Protein AF-R7SDS9-F1 (afdb_monomer_lite)

Radius of gyration: 19.99 Å; chains: 1; bounding box: 40×32×68 Å

Secondary structure (DSSP, 8-state):
-BTTB-----HHHHHHH-HHHHHHHHS---TTT--TTSSSSSPPPBTT--HHHHHHHHHHHH-SSTT---SHHHHHHHHHHHHHTT-HHHHHHHHHHHHTS---HHHHHHHHHHTT-HHHHHHHHHHHHH-SSPP-HHHHHHH-HHHHHHHHHHHHHHHTT-

Sequence (162 aa):
QVEDTLFCVPRSMLQRYSDVFKDLFELPTSESTGAEGESKENPIVLEDIKAWEFKQLLKTIFFRHDDQPVTQEEWVAVLKLTHRWEMAELHRVAMESLSAMPMDPVEKAGLAQDLDIQEWKLPAYQEIARRSEPLTMSDVDRLGLDTILKLAAVRESIMINV

Structure (mmCIF, N/CA/C/O backbone):
data_AF-R7SDS9-F1
#
_entry.id   AF-R7SDS9-F1
#
loop_
_atom_site.group_PDB
_atom_site.id
_atom_site.type_symbol
_atom_site.label_atom_id
_atom_site.label_alt_id
_atom_site.label_comp_id
_atom_site.label_asym_id
_atom_site.label_entity_id
_atom_site.label_seq_id
_atom_site.pdbx_PDB_ins_code
_atom_site.Cartn_x
_atom_site.Cartn_y
_atom_site.Cartn_z
_atom_site.occupancy
_atom_site.B_iso_or_equiv
_atom_site.auth_seq_id
_atom_site.auth_comp_id
_atom_site.auth_asym_id
_atom_site.auth_atom_id
_atom_site.pdbx_PDB_model_num
ATOM 1 N N . GLN A 1 1 ? 5.302 0.706 -19.999 1.00 90.38 1 GLN A N 1
ATOM 2 C CA . GLN A 1 1 ? 4.094 1.519 -20.194 1.00 90.38 1 GLN A CA 1
ATOM 3 C C . GLN A 1 1 ? 3.141 1.212 -19.059 1.00 90.38 1 GLN A C 1
ATOM 5 O O . GLN A 1 1 ? 3.004 0.051 -18.695 1.00 90.38 1 GLN A O 1
ATOM 10 N N . VAL A 1 2 ? 2.544 2.251 -18.486 1.00 94.25 2 VAL A N 1
ATOM 11 C CA . VAL A 1 2 ? 1.511 2.143 -17.451 1.00 94.25 2 VAL A CA 1
ATOM 12 C C . VAL A 1 2 ? 0.365 3.033 -17.897 1.00 94.25 2 VAL A C 1
ATOM 14 O O . VAL A 1 2 ? 0.601 4.216 -18.160 1.00 94.25 2 VAL A O 1
ATOM 17 N N . GLU A 1 3 ? -0.833 2.467 -18.036 1.00 93.69 3 GLU A N 1
ATOM 18 C CA . GLU A 1 3 ? -1.957 3.126 -18.720 1.00 93.69 3 GLU A CA 1
ATOM 19 C C . GLU A 1 3 ? -1.496 3.705 -20.079 1.00 93.69 3 GLU A C 1
ATOM 21 O O . GLU A 1 3 ? -0.863 3.007 -20.877 1.00 93.69 3 GLU A O 1
ATOM 26 N N . ASP A 1 4 ? -1.734 4.995 -20.318 1.00 92.50 4 ASP A N 1
ATOM 27 C CA . ASP A 1 4 ? -1.355 5.706 -21.544 1.00 92.50 4 ASP A CA 1
ATOM 28 C C . ASP A 1 4 ? 0.021 6.396 -21.448 1.00 92.50 4 ASP A C 1
ATOM 30 O O . ASP A 1 4 ? 0.376 7.225 -22.288 1.00 92.50 4 ASP A O 1
ATOM 34 N N . THR A 1 5 ? 0.815 6.098 -20.409 1.00 94.81 5 THR A N 1
ATOM 35 C CA . THR A 1 5 ? 2.094 6.779 -20.142 1.00 94.81 5 THR A CA 1
ATOM 36 C C . THR A 1 5 ? 3.303 5.862 -20.336 1.00 94.81 5 THR A C 1
ATOM 38 O O . THR A 1 5 ? 3.420 4.780 -19.746 1.00 94.81 5 THR A O 1
ATOM 41 N N . LEU A 1 6 ? 4.273 6.334 -21.126 1.00 94.69 6 LEU A N 1
ATOM 42 C CA . LEU A 1 6 ? 5.560 5.669 -21.316 1.00 94.69 6 LEU A CA 1
ATOM 43 C C . LEU A 1 6 ? 6.616 6.216 -20.346 1.00 94.69 6 LEU A C 1
ATOM 45 O O . LEU A 1 6 ? 7.108 7.333 -20.497 1.00 94.69 6 LEU A O 1
ATOM 49 N N . PHE A 1 7 ? 7.013 5.390 -19.379 1.00 92.88 7 PHE A N 1
ATOM 50 C CA . PHE A 1 7 ? 8.101 5.688 -18.449 1.00 92.88 7 PHE A CA 1
ATOM 51 C C . PHE A 1 7 ? 9.422 5.122 -18.976 1.00 92.88 7 PHE A C 1
ATOM 53 O O . PHE A 1 7 ? 9.567 3.911 -19.126 1.00 92.88 7 PHE A O 1
ATOM 60 N N . CYS A 1 8 ? 10.390 6.000 -19.247 1.00 92.06 8 CYS A N 1
ATOM 61 C CA . CYS A 1 8 ? 11.732 5.616 -19.688 1.00 92.06 8 CYS A CA 1
ATOM 62 C C . CYS A 1 8 ? 12.683 5.616 -18.486 1.00 92.06 8 CYS A C 1
ATOM 64 O O . CYS A 1 8 ? 13.160 6.676 -18.082 1.00 92.06 8 CYS A O 1
ATOM 66 N N . VAL A 1 9 ? 12.941 4.443 -17.906 1.00 91.38 9 VAL A N 1
ATOM 67 C CA . VAL A 1 9 ? 13.769 4.294 -16.698 1.00 91.38 9 VAL A CA 1
ATOM 68 C C . VAL A 1 9 ? 14.906 3.290 -16.915 1.00 91.38 9 VAL A C 1
ATOM 70 O O . VAL A 1 9 ? 14.730 2.329 -17.666 1.00 91.38 9 VAL A O 1
ATOM 73 N N . PRO A 1 10 ? 16.075 3.469 -16.272 1.00 90.69 10 PRO A N 1
ATOM 74 C CA . PRO A 1 10 ? 17.146 2.478 -16.317 1.00 90.69 10 PRO A CA 1
ATOM 75 C C . PRO A 1 10 ? 16.707 1.121 -15.746 1.00 90.69 10 PRO A C 1
ATOM 77 O O . PRO A 1 10 ? 16.356 1.029 -14.568 1.00 90.69 10 PRO A O 1
ATOM 80 N N . ARG A 1 11 ? 16.797 0.055 -16.555 1.00 90.06 11 ARG A N 1
ATOM 81 C CA . ARG A 1 11 ? 16.477 -1.329 -16.145 1.00 90.06 11 ARG A CA 1
ATOM 82 C C . ARG A 1 11 ? 17.231 -1.762 -14.892 1.00 90.06 11 ARG A C 1
ATOM 84 O O . ARG A 1 11 ? 16.638 -2.347 -13.992 1.00 90.06 11 ARG A O 1
A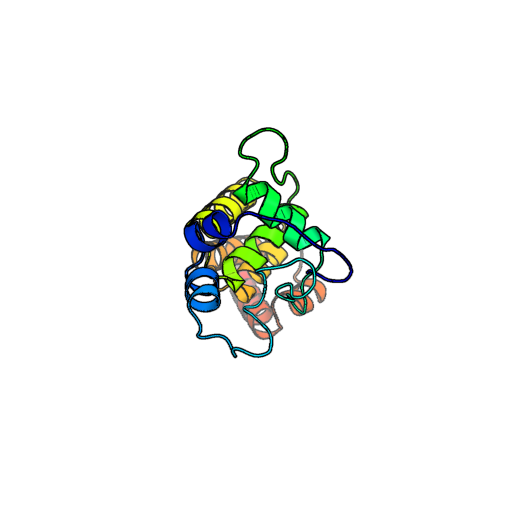TOM 91 N N . SER A 1 12 ? 18.508 -1.389 -14.804 1.00 90.75 12 SER A N 1
ATOM 92 C CA . SER A 1 12 ? 19.384 -1.725 -13.680 1.00 90.75 12 SER A CA 1
ATOM 93 C C . SER A 1 12 ? 18.838 -1.271 -12.327 1.00 90.75 12 SER A C 1
ATOM 95 O O . SER A 1 12 ? 19.114 -1.908 -11.317 1.00 90.75 12 SER A O 1
ATOM 97 N N . MET A 1 13 ? 18.043 -0.198 -12.287 1.00 92.00 13 MET A N 1
ATOM 98 C CA . MET A 1 13 ? 17.440 0.287 -11.047 1.00 92.00 13 MET A CA 1
ATOM 99 C C . MET A 1 13 ? 16.239 -0.559 -10.630 1.00 92.00 13 MET A C 1
ATOM 101 O O . MET A 1 13 ? 16.085 -0.817 -9.444 1.00 92.00 13 MET A O 1
ATOM 105 N N . LEU A 1 14 ? 15.432 -1.044 -11.577 1.00 92.75 14 LEU A N 1
ATOM 106 C CA . LEU A 1 14 ? 14.346 -1.982 -11.275 1.00 92.75 14 LEU A CA 1
ATOM 107 C C . LEU A 1 14 ? 14.907 -3.344 -10.847 1.00 92.75 14 LEU A C 1
ATOM 109 O O . LEU A 1 14 ? 14.507 -3.861 -9.811 1.00 92.75 14 LEU A O 1
ATOM 113 N N . GLN A 1 15 ? 15.901 -3.862 -11.577 1.00 92.88 15 GLN A N 1
ATOM 114 C CA . GLN A 1 15 ? 16.586 -5.124 -11.256 1.00 92.88 15 GLN A CA 1
ATOM 115 C C . GLN A 1 15 ? 17.286 -5.091 -9.900 1.00 92.88 15 GLN A C 1
ATOM 117 O O . GLN A 1 15 ? 17.336 -6.093 -9.200 1.00 92.88 15 GLN A O 1
ATOM 122 N N . ARG A 1 16 ? 17.841 -3.935 -9.520 1.00 93.94 16 ARG A N 1
ATOM 123 C CA . ARG A 1 16 ? 18.504 -3.764 -8.226 1.00 93.94 16 ARG A CA 1
ATOM 124 C C . ARG A 1 16 ? 17.558 -4.011 -7.053 1.00 93.94 16 ARG A C 1
ATOM 126 O O . ARG A 1 16 ? 18.014 -4.494 -6.023 1.00 93.94 16 ARG A O 1
ATOM 133 N N . TYR A 1 17 ? 16.299 -3.602 -7.183 1.00 94.19 17 TYR A N 1
ATOM 134 C CA . TYR A 1 17 ? 15.340 -3.656 -6.084 1.00 94.19 17 TYR A CA 1
ATOM 135 C C . TYR A 1 17 ? 14.344 -4.806 -6.207 1.00 94.19 17 TYR A C 1
ATOM 137 O O . TYR A 1 17 ? 13.647 -5.045 -5.235 1.00 94.19 17 TYR A O 1
ATOM 145 N N . SER A 1 18 ? 14.252 -5.496 -7.347 1.00 96.44 18 SER A N 1
ATOM 146 C CA . SER A 1 18 ? 13.248 -6.533 -7.595 1.00 96.44 18 SER A CA 1
ATOM 147 C C . SER A 1 18 ? 13.830 -7.699 -8.384 1.00 96.44 18 SER A C 1
ATOM 149 O O . SER A 1 18 ? 14.205 -7.544 -9.551 1.00 96.44 18 SER A O 1
ATOM 151 N N . ASP A 1 19 ? 13.815 -8.878 -7.765 1.00 93.31 19 ASP A N 1
ATOM 152 C CA . ASP A 1 19 ? 14.143 -10.128 -8.449 1.00 93.31 19 ASP A CA 1
ATOM 153 C C . ASP A 1 19 ? 13.085 -10.472 -9.509 1.00 93.31 19 ASP A C 1
ATOM 155 O O . ASP A 1 19 ? 13.441 -10.936 -10.584 1.00 93.31 19 ASP A O 1
ATOM 159 N N . VAL A 1 20 ? 11.814 -10.101 -9.303 1.00 94.00 20 VAL A N 1
ATOM 160 C CA . VAL A 1 20 ? 10.752 -10.247 -10.319 1.00 94.00 20 VAL A CA 1
ATOM 161 C C . VAL A 1 20 ? 11.125 -9.531 -11.620 1.00 94.00 20 VAL A C 1
ATOM 163 O O . VAL A 1 20 ? 11.014 -10.102 -12.704 1.00 94.00 20 VAL A O 1
ATOM 166 N N . PHE A 1 21 ? 11.598 -8.282 -11.538 1.00 92.50 21 PHE A N 1
ATOM 167 C CA . PHE A 1 21 ? 12.060 -7.566 -12.730 1.00 92.50 21 PHE A CA 1
ATOM 168 C C . PHE A 1 21 ? 13.362 -8.143 -13.279 1.00 92.50 21 PHE A C 1
ATOM 170 O O . PHE A 1 21 ? 13.551 -8.154 -14.492 1.00 92.50 21 PHE A O 1
ATOM 177 N N . LYS A 1 22 ? 14.266 -8.613 -12.417 1.00 91.00 22 LYS A N 1
ATOM 178 C CA . LYS A 1 22 ? 15.499 -9.266 -12.854 1.00 91.00 22 LYS A CA 1
ATOM 179 C C . LYS A 1 22 ? 15.202 -10.503 -13.698 1.00 91.00 22 LYS A C 1
ATOM 181 O O . LYS A 1 22 ? 15.664 -10.551 -14.835 1.00 91.00 22 LYS A O 1
ATOM 186 N N . ASP A 1 23 ? 14.371 -11.400 -13.188 1.00 90.94 23 ASP A N 1
ATOM 187 C CA . ASP A 1 23 ? 13.950 -12.620 -13.869 1.00 90.94 23 ASP A CA 1
ATOM 188 C C . ASP A 1 23 ? 13.208 -12.291 -15.168 1.00 90.94 23 ASP A C 1
ATOM 190 O O . ASP A 1 23 ? 13.515 -12.865 -16.211 1.00 90.94 23 ASP A O 1
ATOM 194 N N . LEU A 1 24 ? 12.303 -11.301 -15.146 1.00 89.12 24 LEU A N 1
ATOM 195 C CA . LEU A 1 24 ? 11.589 -10.828 -16.338 1.00 89.12 24 LEU A CA 1
ATOM 196 C C . LEU A 1 24 ? 12.549 -10.423 -17.468 1.00 89.12 24 LEU A C 1
ATOM 198 O O . LEU A 1 24 ? 12.312 -10.762 -18.626 1.00 89.12 24 LEU A O 1
ATOM 202 N N . PHE A 1 25 ? 13.630 -9.706 -17.149 1.00 86.50 25 PHE A N 1
ATOM 203 C CA . PHE A 1 25 ? 14.618 -9.276 -18.145 1.00 86.50 25 PHE A CA 1
ATOM 204 C C . PHE A 1 25 ? 15.585 -10.387 -18.583 1.00 86.50 25 PHE A C 1
ATOM 206 O O . PHE A 1 25 ? 16.279 -10.208 -19.583 1.00 86.50 25 PHE A O 1
ATOM 213 N N . GLU A 1 26 ? 15.659 -11.502 -17.853 1.00 86.38 26 GLU A N 1
ATOM 214 C CA . GLU A 1 26 ? 16.487 -12.667 -18.192 1.00 86.38 26 GLU A CA 1
ATOM 215 C C . GLU A 1 26 ? 15.738 -13.696 -19.062 1.00 86.38 26 GLU A C 1
ATOM 217 O O . GLU A 1 26 ? 16.358 -14.620 -19.597 1.00 86.38 26 GLU A O 1
ATOM 222 N N . LEU A 1 27 ? 14.420 -13.538 -19.251 1.00 82.31 27 LEU A N 1
ATOM 223 C CA . LEU A 1 27 ? 13.622 -14.433 -20.089 1.00 82.31 27 LEU A CA 1
ATOM 224 C C . LEU A 1 27 ? 14.081 -14.403 -21.562 1.00 82.31 27 LEU A C 1
ATOM 226 O O . LEU A 1 27 ? 14.314 -13.329 -22.124 1.00 82.31 27 LEU A O 1
ATOM 230 N N . PRO A 1 28 ? 14.180 -15.572 -22.226 1.00 72.31 28 PRO A N 1
ATOM 231 C CA . PRO A 1 28 ? 14.581 -15.651 -23.624 1.00 72.31 28 PRO A CA 1
ATOM 232 C C . PRO A 1 28 ? 13.519 -15.022 -24.524 1.00 72.31 28 PRO A C 1
ATOM 234 O O . PRO A 1 28 ? 12.323 -15.281 -24.381 1.00 72.31 28 PRO A O 1
ATOM 237 N N . THR A 1 29 ? 13.961 -14.216 -25.484 1.00 70.56 29 THR A N 1
ATOM 238 C CA . THR A 1 29 ? 13.065 -13.438 -26.342 1.00 70.56 29 THR A CA 1
ATOM 239 C C . THR A 1 29 ? 13.040 -14.004 -27.750 1.00 70.56 29 THR A C 1
ATOM 241 O O . THR A 1 29 ? 14.020 -14.567 -28.238 1.00 70.56 29 THR A O 1
ATOM 244 N N . SER A 1 30 ? 11.873 -13.933 -28.397 1.00 62.12 30 SER A N 1
ATOM 245 C CA . SER A 1 30 ? 11.738 -14.433 -29.764 1.00 62.12 30 SER A CA 1
ATOM 246 C C . SER A 1 30 ? 12.504 -13.516 -30.721 1.00 62.12 30 SER A C 1
ATOM 248 O O . SER A 1 30 ? 12.359 -12.292 -30.658 1.00 62.12 30 SER A O 1
ATOM 250 N N . GLU A 1 31 ? 13.291 -14.098 -31.633 1.00 59.97 31 GLU A N 1
ATOM 251 C CA . GLU A 1 31 ? 14.102 -13.348 -32.610 1.00 59.97 31 GLU A CA 1
ATOM 252 C C . GLU A 1 31 ? 13.268 -12.372 -33.464 1.00 59.97 31 GLU A C 1
ATOM 254 O O . GLU A 1 31 ? 13.799 -11.401 -33.997 1.00 59.97 31 GLU A O 1
ATOM 259 N N . SER A 1 32 ? 11.954 -12.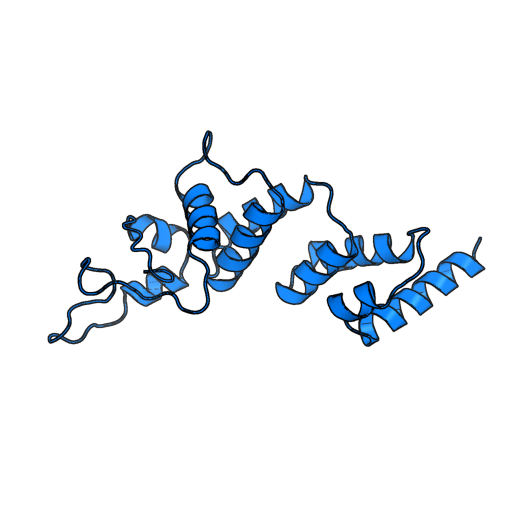599 -33.582 1.00 62.38 32 SER A N 1
ATOM 260 C CA . SER A 1 32 ? 11.047 -11.804 -34.414 1.00 62.38 32 SER A CA 1
ATOM 261 C C . SER A 1 32 ? 10.534 -10.503 -33.791 1.00 62.38 32 SER A C 1
ATOM 263 O O . SER A 1 32 ? 10.100 -9.629 -34.537 1.00 62.38 32 SER A O 1
ATOM 265 N N . THR A 1 33 ? 10.542 -10.355 -32.462 1.00 61.09 33 THR A N 1
ATOM 266 C CA . THR A 1 33 ? 9.893 -9.211 -31.776 1.00 61.09 33 THR A CA 1
ATOM 267 C C . THR A 1 33 ? 10.819 -8.419 -30.848 1.00 61.09 33 THR A C 1
ATOM 269 O O . THR A 1 33 ? 10.421 -7.362 -30.357 1.00 61.09 33 THR A O 1
ATOM 272 N N . GLY A 1 34 ? 12.060 -8.875 -30.636 1.00 66.00 34 GLY A N 1
ATOM 273 C CA . GLY A 1 34 ? 12.972 -8.290 -29.642 1.00 66.00 34 GLY A CA 1
ATOM 274 C C . GLY A 1 34 ? 12.478 -8.511 -28.207 1.00 66.00 34 GLY A C 1
ATOM 275 O O . GLY A 1 34 ? 11.388 -9.058 -28.003 1.00 66.00 34 GLY A O 1
ATOM 276 N N . ALA A 1 35 ? 13.267 -8.115 -27.201 1.00 75.06 35 ALA A N 1
ATOM 277 C CA . ALA A 1 35 ? 12.824 -8.249 -25.815 1.00 75.06 35 ALA A CA 1
ATOM 278 C C . ALA A 1 35 ? 11.926 -7.093 -25.372 1.00 75.06 35 ALA A C 1
ATOM 280 O O . ALA A 1 35 ? 12.163 -5.931 -25.711 1.00 75.06 35 ALA A O 1
ATOM 281 N N . GLU A 1 36 ? 10.910 -7.406 -24.568 1.00 79.81 36 GLU A N 1
ATOM 282 C CA . GLU A 1 36 ? 10.042 -6.386 -23.989 1.00 79.81 36 GLU A CA 1
ATOM 283 C C . GLU A 1 36 ? 10.849 -5.389 -23.141 1.00 79.81 36 GLU A C 1
ATOM 285 O O . GLU A 1 36 ? 11.740 -5.728 -22.357 1.00 79.81 36 GLU A O 1
ATOM 290 N N . GLY A 1 37 ? 10.549 -4.106 -23.317 1.00 81.38 37 GLY A N 1
ATOM 291 C CA . GLY A 1 37 ? 11.194 -2.996 -22.625 1.00 81.38 37 GLY A CA 1
ATOM 292 C C . GLY A 1 37 ? 12.581 -2.616 -23.147 1.00 81.38 37 GLY A C 1
ATOM 293 O O . GLY A 1 37 ? 13.280 -1.895 -22.432 1.00 81.38 37 GLY A O 1
ATOM 294 N N . GLU A 1 38 ? 13.024 -3.123 -24.308 1.00 80.69 38 GLU A N 1
ATOM 295 C CA . GLU A 1 38 ? 14.309 -2.727 -24.934 1.00 80.69 38 GLU A CA 1
ATOM 296 C C . GLU A 1 38 ? 14.194 -1.444 -25.749 1.00 80.69 38 GLU A C 1
ATOM 298 O O . GLU A 1 38 ? 15.171 -0.712 -25.912 1.00 80.69 38 GLU A O 1
ATOM 303 N N . SER A 1 39 ? 12.997 -1.161 -26.253 1.00 83.50 39 SER A N 1
ATOM 304 C CA . SER A 1 39 ? 12.709 -0.028 -27.121 1.00 83.50 39 SER A CA 1
ATOM 305 C C . SER A 1 39 ? 11.416 0.664 -26.696 1.00 83.50 39 SER A C 1
ATOM 307 O O . SER A 1 39 ? 10.645 0.153 -25.879 1.00 83.50 39 SER A O 1
ATOM 309 N N . LYS A 1 40 ? 11.176 1.861 -27.239 1.00 85.94 40 LYS A N 1
ATOM 310 C CA . LYS A 1 40 ? 9.924 2.593 -26.987 1.00 85.94 40 LYS A CA 1
ATOM 311 C C . LYS A 1 40 ? 8.748 1.949 -27.717 1.00 85.94 40 LYS A C 1
ATOM 313 O O . LYS A 1 40 ? 7.609 2.115 -27.299 1.00 85.94 40 LYS A O 1
ATOM 318 N N . GLU A 1 41 ? 9.051 1.242 -28.798 1.00 86.31 41 GLU A N 1
ATOM 319 C CA . GLU A 1 41 ? 8.123 0.572 -29.699 1.00 86.31 41 GLU A CA 1
ATOM 320 C C . GLU A 1 41 ? 7.668 -0.788 -29.152 1.00 86.31 41 GLU A C 1
ATOM 322 O O . GLU A 1 41 ? 6.603 -1.262 -29.533 1.00 86.31 41 GLU A O 1
ATOM 327 N N . ASN A 1 42 ? 8.439 -1.388 -28.237 1.00 86.62 42 ASN A N 1
ATOM 328 C CA . ASN A 1 42 ? 8.083 -2.617 -27.530 1.00 86.62 42 ASN A CA 1
ATOM 329 C C . ASN A 1 42 ? 8.306 -2.467 -26.009 1.00 86.62 42 ASN A C 1
ATOM 331 O O . ASN A 1 42 ? 9.265 -3.027 -25.473 1.00 86.62 42 ASN A O 1
ATOM 335 N N . PRO A 1 43 ? 7.503 -1.656 -25.292 1.00 90.38 43 PRO A N 1
ATOM 336 C CA . PRO A 1 43 ? 7.656 -1.463 -23.854 1.00 90.38 43 PRO A CA 1
ATOM 337 C C . PRO A 1 43 ? 7.072 -2.638 -23.056 1.00 90.38 43 PRO A C 1
ATOM 339 O O . PRO A 1 43 ? 6.102 -3.252 -23.478 1.00 90.38 43 PRO A O 1
ATOM 342 N N . ILE A 1 44 ? 7.564 -2.866 -21.833 1.00 90.19 44 ILE A N 1
ATOM 343 C CA . ILE A 1 44 ? 6.858 -3.731 -20.869 1.00 90.19 44 ILE A CA 1
ATOM 344 C C . ILE A 1 44 ? 5.543 -3.055 -20.491 1.00 90.19 44 ILE A C 1
ATOM 346 O O . ILE A 1 44 ? 5.567 -1.920 -20.002 1.00 90.19 44 ILE A O 1
ATOM 350 N N . VAL A 1 45 ? 4.412 -3.722 -20.698 1.00 91.81 45 VAL A N 1
ATOM 351 C CA . VAL A 1 45 ? 3.089 -3.221 -20.303 1.00 91.81 45 VAL A CA 1
ATOM 352 C C . VAL A 1 45 ? 2.783 -3.692 -18.885 1.00 91.81 45 VAL A C 1
ATOM 354 O O . VAL A 1 45 ? 2.796 -4.883 -18.599 1.00 91.81 45 VAL A O 1
ATOM 357 N N . LEU A 1 46 ? 2.539 -2.746 -17.978 1.00 92.81 46 LEU A N 1
ATOM 358 C CA . LEU A 1 46 ? 2.173 -3.038 -16.594 1.00 92.81 46 LEU A CA 1
ATOM 359 C C . LEU A 1 46 ? 0.664 -2.846 -16.440 1.00 92.81 46 LEU A C 1
ATOM 361 O O . LEU A 1 46 ? 0.179 -1.714 -16.365 1.00 92.81 46 LEU 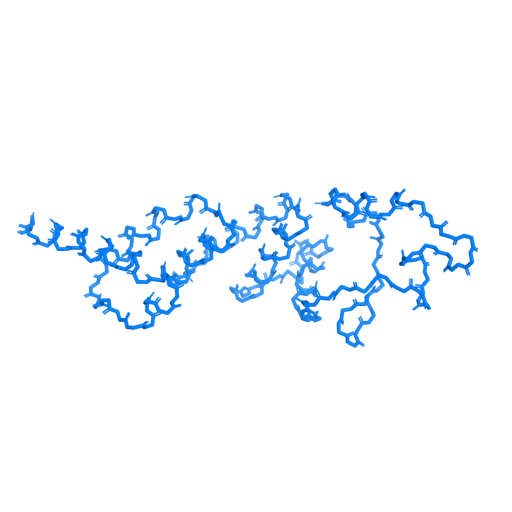A O 1
ATOM 365 N N . GLU A 1 47 ? -0.062 -3.960 -16.442 1.00 92.12 47 GLU A N 1
ATOM 366 C CA . GLU A 1 47 ? -1.521 -3.990 -16.324 1.00 92.12 47 GLU A CA 1
ATOM 367 C C . GLU A 1 47 ? -1.986 -3.762 -14.876 1.00 92.12 47 GLU A C 1
ATOM 369 O O . GLU A 1 47 ? -1.287 -4.078 -13.907 1.00 92.12 47 GLU A O 1
ATOM 374 N N . ASP A 1 48 ? -3.191 -3.203 -14.733 1.00 92.75 48 ASP A N 1
ATOM 375 C CA . ASP A 1 48 ? -3.847 -2.929 -13.446 1.00 92.75 48 ASP A CA 1
ATOM 376 C C . ASP A 1 48 ? -3.034 -2.051 -12.484 1.00 92.75 48 ASP A C 1
ATOM 378 O O . ASP A 1 48 ? -3.046 -2.258 -11.269 1.00 92.75 48 ASP A O 1
ATOM 382 N N . ILE A 1 49 ? -2.289 -1.083 -13.019 1.00 95.44 49 ILE A N 1
ATOM 383 C CA . ILE A 1 49 ? -1.527 -0.107 -12.233 1.00 95.44 49 ILE A CA 1
ATOM 384 C C . ILE A 1 49 ? -1.817 1.283 -12.773 1.00 95.44 49 ILE A C 1
ATOM 386 O O . ILE A 1 49 ? -1.822 1.493 -13.987 1.00 95.44 49 ILE A O 1
ATOM 390 N N . LYS A 1 50 ? -2.034 2.252 -11.881 1.00 96.4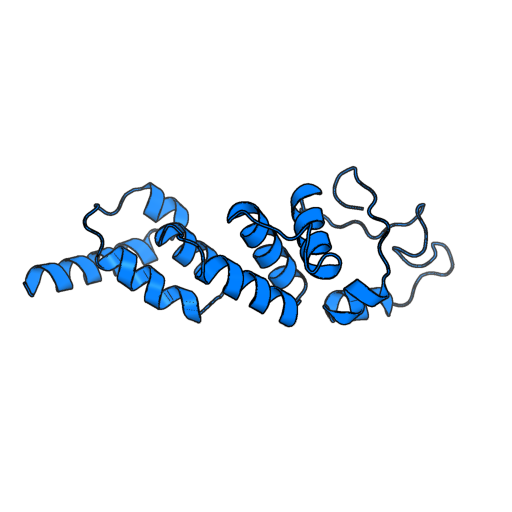4 50 LYS A N 1
ATOM 391 C CA . LYS A 1 50 ? -2.187 3.652 -12.281 1.00 96.44 50 LYS A CA 1
ATOM 392 C C . LYS A 1 50 ? -0.834 4.288 -12.559 1.00 96.44 50 LYS A C 1
ATOM 394 O O . LYS A 1 50 ? 0.125 4.105 -11.805 1.00 96.44 50 LYS A O 1
ATOM 399 N N . ALA A 1 51 ? -0.756 5.122 -13.596 1.00 96.88 51 ALA A N 1
ATOM 400 C CA . ALA A 1 51 ? 0.474 5.845 -13.926 1.00 96.88 51 ALA A CA 1
ATOM 401 C C . ALA A 1 51 ? 0.948 6.725 -12.752 1.00 96.88 51 ALA A C 1
ATOM 403 O O . ALA A 1 51 ? 2.150 6.867 -12.516 1.00 96.88 51 ALA A O 1
ATOM 404 N N . TRP A 1 52 ? 0.005 7.274 -11.978 1.00 97.00 52 TRP A N 1
ATOM 405 C CA . TRP A 1 52 ? 0.300 8.027 -10.760 1.00 97.00 52 TRP A CA 1
ATOM 406 C C . TRP A 1 52 ? 0.943 7.165 -9.665 1.00 97.00 52 TRP A C 1
ATOM 408 O O . TRP A 1 52 ? 1.932 7.605 -9.082 1.00 97.00 52 TRP A O 1
ATOM 418 N N . GLU A 1 53 ? 0.452 5.944 -9.422 1.00 97.19 53 GLU A N 1
ATOM 419 C CA . GLU A 1 53 ? 1.025 5.027 -8.423 1.00 97.19 53 GLU A CA 1
ATOM 420 C C . GLU A 1 53 ? 2.452 4.641 -8.813 1.00 97.19 53 GLU A C 1
ATOM 422 O O . GLU A 1 53 ? 3.380 4.732 -8.006 1.00 97.19 53 GLU A O 1
ATOM 427 N N . PHE A 1 54 ? 2.649 4.291 -10.089 1.00 96.75 54 PHE A N 1
ATOM 428 C CA . PHE A 1 54 ? 3.972 3.951 -10.602 1.00 96.75 54 PHE A CA 1
ATOM 429 C C . PHE A 1 54 ? 4.949 5.122 -10.470 1.00 96.75 54 PHE A C 1
ATOM 431 O O . PHE A 1 54 ? 6.102 4.931 -10.084 1.00 96.75 54 PHE A O 1
ATOM 438 N N . LYS A 1 55 ? 4.486 6.357 -10.701 1.00 95.50 55 LYS A N 1
ATOM 439 C CA . LYS A 1 55 ? 5.295 7.558 -10.472 1.00 95.50 55 LYS A CA 1
ATOM 440 C C . LYS A 1 55 ? 5.763 7.669 -9.016 1.00 95.50 55 LYS A C 1
ATOM 442 O O . LYS A 1 55 ? 6.912 8.055 -8.810 1.00 95.50 55 LYS A O 1
ATOM 447 N N . GLN A 1 56 ? 4.941 7.303 -8.028 1.00 96.75 56 GLN A N 1
ATOM 448 C CA . GLN A 1 56 ? 5.361 7.314 -6.618 1.00 96.75 56 GLN A CA 1
ATOM 449 C C . GLN A 1 56 ? 6.461 6.287 -6.345 1.00 96.75 56 GLN A C 1
ATOM 451 O O . GLN A 1 56 ? 7.432 6.593 -5.656 1.00 96.75 56 GLN A O 1
ATOM 456 N N . LEU A 1 57 ? 6.374 5.094 -6.942 1.00 96.31 57 LEU A N 1
ATOM 457 C CA . LEU A 1 57 ? 7.457 4.114 -6.840 1.00 96.31 57 LEU A CA 1
ATOM 458 C C . LEU A 1 57 ? 8.761 4.657 -7.440 1.00 96.31 57 LEU A C 1
ATOM 460 O O . LEU A 1 57 ? 9.819 4.558 -6.818 1.00 96.31 57 LEU A O 1
ATOM 464 N N . LEU A 1 58 ? 8.692 5.260 -8.630 1.00 94.50 58 LEU A N 1
ATOM 465 C CA . LEU A 1 58 ? 9.867 5.848 -9.275 1.00 94.50 58 LEU A CA 1
ATOM 466 C C . LEU A 1 58 ? 10.485 6.958 -8.424 1.00 94.50 58 LEU A C 1
ATOM 468 O O . LEU A 1 58 ? 11.709 7.039 -8.328 1.00 94.50 58 LEU A O 1
ATOM 472 N N . LYS A 1 59 ? 9.662 7.771 -7.756 1.00 93.56 59 LYS A N 1
ATOM 473 C CA . LYS A 1 59 ? 10.152 8.765 -6.802 1.00 93.56 59 LYS A CA 1
ATOM 474 C C . LYS A 1 59 ? 11.003 8.138 -5.706 1.00 93.56 59 LYS A C 1
ATOM 476 O O . LYS A 1 59 ? 12.119 8.589 -5.472 1.00 93.56 59 LYS A O 1
ATOM 481 N N . THR A 1 60 ? 10.537 7.042 -5.119 1.00 93.50 60 THR A N 1
ATOM 482 C CA . THR A 1 60 ? 11.280 6.308 -4.085 1.00 93.50 60 THR A CA 1
ATOM 483 C C . THR A 1 60 ? 12.576 5.683 -4.620 1.00 93.50 60 THR A C 1
ATOM 485 O O . THR A 1 60 ? 13.595 5.700 -3.931 1.00 93.50 60 THR A O 1
ATOM 488 N N . ILE A 1 61 ? 12.574 5.167 -5.855 1.00 92.81 61 ILE A N 1
ATOM 489 C CA . ILE A 1 61 ? 13.754 4.549 -6.490 1.00 92.81 61 ILE A CA 1
ATOM 490 C C . ILE A 1 61 ? 14.839 5.586 -6.821 1.00 92.81 61 ILE A C 1
ATOM 492 O O . ILE A 1 61 ? 16.030 5.311 -6.636 1.00 92.81 61 ILE A O 1
ATOM 496 N N . PHE A 1 62 ? 14.448 6.754 -7.343 1.00 88.69 62 PHE A N 1
ATOM 497 C CA . PHE A 1 62 ? 15.369 7.707 -7.974 1.00 88.69 62 PHE A CA 1
ATOM 498 C C . PHE A 1 62 ? 15.623 8.984 -7.165 1.00 88.69 62 PHE A C 1
ATOM 500 O O . PHE A 1 62 ? 16.724 9.532 -7.240 1.00 88.69 62 PHE A O 1
ATOM 507 N N . PHE A 1 63 ? 14.662 9.464 -6.378 1.00 76.56 63 PHE A N 1
ATOM 508 C CA . PHE A 1 63 ? 14.740 10.765 -5.716 1.00 76.56 63 PHE A CA 1
ATOM 509 C C . PHE A 1 63 ? 14.817 10.570 -4.202 1.00 76.56 63 PHE A C 1
ATOM 511 O O . PHE A 1 63 ? 13.814 10.436 -3.519 1.00 76.56 63 PHE A O 1
ATOM 518 N N . ARG A 1 64 ? 16.038 10.530 -3.652 1.00 62.50 64 ARG A N 1
ATOM 519 C CA . ARG A 1 64 ? 16.258 10.293 -2.211 1.00 62.50 64 ARG A CA 1
ATOM 520 C C . ARG A 1 64 ? 16.051 11.530 -1.319 1.00 62.50 64 ARG A C 1
ATOM 522 O O . ARG A 1 64 ? 16.151 11.380 -0.108 1.00 62.50 64 ARG A O 1
ATOM 529 N N . HIS A 1 65 ? 15.772 12.716 -1.879 1.00 58.47 65 HIS A N 1
ATOM 530 C CA . HIS A 1 65 ? 15.689 13.961 -1.094 1.00 58.47 65 HIS A CA 1
ATOM 531 C C . HIS A 1 65 ? 14.514 14.883 -1.473 1.00 58.47 65 HIS A C 1
ATOM 533 O O . HIS A 1 65 ? 13.595 15.008 -0.674 1.00 58.47 65 HIS A O 1
ATOM 539 N N . ASP A 1 66 ? 14.485 15.485 -2.667 1.00 69.38 66 ASP A N 1
ATOM 540 C CA . ASP A 1 66 ? 13.553 16.608 -2.920 1.00 69.38 66 ASP A CA 1
ATOM 541 C C . ASP A 1 66 ? 12.206 16.230 -3.570 1.00 69.38 66 ASP A C 1
ATOM 543 O O . ASP A 1 66 ? 11.302 17.059 -3.620 1.00 69.38 66 ASP A O 1
ATOM 547 N N . ASP A 1 67 ? 12.043 14.998 -4.065 1.00 81.94 67 ASP A N 1
ATOM 548 C CA . ASP A 1 67 ? 10.816 14.551 -4.755 1.00 81.94 67 ASP A CA 1
ATOM 549 C C . ASP A 1 67 ? 10.312 13.197 -4.235 1.00 81.94 67 ASP A C 1
ATOM 551 O O . ASP A 1 67 ? 9.787 12.388 -4.993 1.00 81.94 67 ASP A O 1
ATOM 555 N N . GLN A 1 68 ? 10.500 12.911 -2.944 1.00 84.25 68 GLN A N 1
ATOM 556 C CA . GLN A 1 68 ? 9.947 11.701 -2.327 1.00 84.25 68 GLN A CA 1
ATOM 557 C C . GLN A 1 68 ? 8.418 11.777 -2.191 1.00 84.25 68 GLN A C 1
ATOM 559 O O . GLN A 1 68 ? 7.854 12.873 -2.184 1.00 84.25 68 GLN A O 1
ATOM 564 N N . PRO A 1 69 ? 7.730 10.628 -2.060 1.00 86.81 69 PRO A N 1
ATOM 565 C CA . PRO A 1 69 ? 6.360 10.600 -1.556 1.00 86.81 69 PRO A CA 1
ATOM 566 C C . PRO A 1 69 ? 6.273 11.320 -0.203 1.00 86.81 69 PRO A C 1
ATOM 568 O O . PRO A 1 69 ? 7.112 11.110 0.676 1.00 86.81 69 PRO A O 1
ATOM 571 N N . VAL A 1 70 ? 5.262 12.166 -0.022 1.00 89.69 70 VAL A N 1
ATOM 572 C CA . VAL A 1 70 ? 5.091 12.977 1.199 1.00 89.69 70 VAL A CA 1
ATOM 573 C C . VAL A 1 70 ? 3.753 12.739 1.883 1.00 89.69 70 VAL A C 1
ATOM 575 O O . VAL A 1 70 ? 3.626 12.988 3.080 1.00 89.69 70 VAL A O 1
ATOM 578 N N . THR A 1 71 ? 2.760 12.239 1.153 1.00 94.62 71 THR A N 1
ATOM 579 C CA . THR A 1 71 ? 1.428 11.942 1.687 1.00 94.62 71 THR A CA 1
ATOM 580 C C . THR A 1 71 ? 1.256 10.456 1.987 1.00 94.62 71 THR A C 1
ATOM 582 O O . THR A 1 71 ? 1.933 9.598 1.415 1.00 94.62 71 THR A O 1
ATOM 585 N N . GLN A 1 72 ? 0.298 10.139 2.861 1.00 95.19 72 GLN A N 1
ATOM 586 C CA . GLN A 1 72 ? -0.074 8.756 3.156 1.00 95.19 72 GLN A CA 1
ATOM 587 C C . GLN A 1 72 ? -0.526 8.011 1.891 1.00 95.19 72 GLN A C 1
ATOM 589 O O . GLN A 1 72 ? -0.128 6.871 1.686 1.00 95.19 72 GLN A O 1
ATOM 594 N N . GLU A 1 73 ? -1.321 8.652 1.029 1.00 96.44 73 GLU A N 1
ATOM 595 C CA . GLU A 1 73 ? -1.818 8.047 -0.213 1.00 96.44 73 GLU A CA 1
ATOM 596 C C . GLU A 1 73 ? -0.664 7.652 -1.146 1.00 96.44 73 GLU A C 1
ATOM 598 O O . GLU A 1 73 ? -0.624 6.530 -1.654 1.00 96.44 73 GLU A O 1
ATOM 603 N N . GLU A 1 74 ? 0.320 8.539 -1.316 1.00 96.50 74 GLU A N 1
ATOM 604 C CA . GLU A 1 74 ? 1.494 8.258 -2.144 1.00 96.50 74 GLU A CA 1
ATOM 605 C C . GLU A 1 74 ? 2.326 7.107 -1.566 1.00 96.50 74 GLU A C 1
ATOM 607 O O . GLU A 1 74 ? 2.747 6.217 -2.306 1.00 96.50 74 GLU A O 1
ATOM 612 N N . TRP A 1 75 ? 2.534 7.072 -0.247 1.00 97.25 75 TRP A N 1
ATOM 613 C CA . TRP A 1 75 ? 3.263 5.973 0.386 1.00 97.25 75 TRP A CA 1
ATOM 614 C C . TRP A 1 75 ? 2.502 4.644 0.348 1.00 97.25 75 TRP A C 1
ATOM 616 O O . TRP A 1 75 ? 3.137 3.601 0.205 1.00 97.25 75 TRP A O 1
ATOM 626 N N . VAL A 1 76 ? 1.167 4.652 0.419 1.00 97.62 76 VAL A N 1
ATOM 627 C CA . VAL A 1 76 ? 0.346 3.444 0.227 1.00 97.62 76 VAL A CA 1
ATOM 628 C C . VAL A 1 76 ? 0.502 2.906 -1.196 1.00 97.62 76 VAL A C 1
ATOM 630 O O . VAL A 1 76 ? 0.634 1.694 -1.369 1.00 97.62 76 VAL A O 1
ATOM 633 N N . ALA A 1 77 ? 0.555 3.776 -2.209 1.00 97.88 77 ALA A N 1
ATOM 634 C CA . ALA A 1 77 ? 0.835 3.358 -3.584 1.00 97.88 77 ALA A CA 1
ATOM 635 C C . ALA A 1 77 ? 2.211 2.682 -3.708 1.00 97.88 77 ALA A C 1
ATOM 637 O O . ALA A 1 77 ? 2.330 1.609 -4.303 1.00 97.88 77 ALA A O 1
ATOM 638 N N . VAL A 1 78 ? 3.247 3.262 -3.087 1.00 97.62 78 VAL A N 1
ATOM 639 C CA . VAL A 1 78 ? 4.585 2.648 -3.037 1.00 97.62 78 VAL A CA 1
ATOM 640 C C . VAL A 1 78 ? 4.545 1.306 -2.314 1.00 97.62 78 VAL A C 1
ATOM 642 O O . VAL A 1 78 ? 5.088 0.330 -2.824 1.00 97.62 78 VAL A O 1
ATOM 645 N N . LEU A 1 79 ? 3.884 1.225 -1.159 1.00 97.75 79 LEU A N 1
ATOM 646 C CA . LEU A 1 79 ? 3.778 -0.005 -0.375 1.00 97.75 79 LEU A CA 1
ATOM 647 C C . LEU A 1 79 ? 3.146 -1.140 -1.200 1.00 97.75 79 LEU A C 1
ATOM 649 O O . LEU A 1 79 ? 3.715 -2.224 -1.294 1.00 97.75 79 LEU A O 1
ATOM 653 N N . LYS A 1 80 ? 2.030 -0.870 -1.887 1.00 97.81 80 LYS A N 1
ATOM 654 C CA . LYS A 1 80 ? 1.349 -1.852 -2.748 1.00 97.81 80 LYS A CA 1
ATOM 655 C C . LYS A 1 80 ? 2.232 -2.342 -3.897 1.00 97.81 80 LYS A C 1
ATOM 657 O O . LYS A 1 80 ? 2.325 -3.545 -4.131 1.00 97.81 80 LYS A O 1
ATOM 662 N N . LEU A 1 81 ? 2.894 -1.431 -4.614 1.00 97.81 81 LEU A N 1
ATOM 663 C CA . LEU A 1 81 ? 3.735 -1.804 -5.758 1.00 97.81 81 LEU A CA 1
ATOM 664 C C . LEU A 1 81 ? 5.020 -2.519 -5.335 1.00 97.81 81 LEU A C 1
ATOM 666 O O . LEU A 1 81 ? 5.448 -3.463 -5.997 1.00 97.81 81 LEU A O 1
ATOM 670 N N . THR A 1 82 ? 5.620 -2.101 -4.220 1.00 97.50 82 THR A N 1
ATOM 671 C CA . THR A 1 82 ? 6.803 -2.776 -3.672 1.00 97.50 82 THR A CA 1
ATOM 672 C C . THR A 1 82 ? 6.469 -4.169 -3.150 1.00 97.50 82 THR A C 1
ATOM 674 O O . THR A 1 82 ? 7.291 -5.061 -3.311 1.00 97.50 82 THR A O 1
ATOM 677 N N . HIS A 1 83 ? 5.266 -4.393 -2.615 1.00 97.00 83 HIS A N 1
ATOM 678 C CA . HIS A 1 83 ? 4.785 -5.737 -2.293 1.00 97.00 83 HIS A CA 1
ATOM 679 C C . HIS A 1 83 ? 4.606 -6.580 -3.566 1.00 97.00 83 HIS A C 1
ATOM 681 O O . HIS A 1 83 ? 5.160 -7.670 -3.667 1.00 97.00 83 HIS A O 1
ATOM 687 N N . ARG A 1 84 ? 3.904 -6.043 -4.577 1.00 96.06 84 ARG A N 1
ATOM 688 C CA . ARG A 1 84 ? 3.596 -6.741 -5.842 1.00 96.06 84 ARG A CA 1
ATOM 689 C C . ARG A 1 84 ? 4.834 -7.215 -6.604 1.00 96.06 84 ARG A C 1
ATOM 691 O O . ARG A 1 84 ? 4.783 -8.255 -7.250 1.00 96.06 84 ARG A O 1
ATOM 698 N N . TRP A 1 85 ? 5.914 -6.440 -6.570 1.00 96.56 85 TRP A N 1
ATOM 699 C CA . TRP A 1 85 ? 7.165 -6.760 -7.266 1.00 96.56 85 TRP A CA 1
ATOM 700 C C . TRP A 1 85 ? 8.292 -7.182 -6.326 1.00 96.56 85 TRP A C 1
ATOM 702 O O . TRP A 1 85 ? 9.462 -7.108 -6.705 1.00 96.56 85 TRP A O 1
ATOM 712 N N . GLU A 1 86 ? 7.946 -7.597 -5.107 1.00 96.44 86 GLU A N 1
ATOM 713 C CA . GLU A 1 86 ? 8.876 -8.161 -4.122 1.00 96.44 86 GLU A CA 1
ATOM 714 C C . GLU A 1 86 ? 10.098 -7.264 -3.844 1.00 96.44 86 GLU A C 1
ATOM 716 O O . GLU A 1 86 ? 11.221 -7.715 -3.631 1.00 96.44 86 GLU A O 1
ATOM 721 N N . MET A 1 87 ? 9.880 -5.948 -3.819 1.00 97.31 87 MET A N 1
ATOM 722 C CA . MET A 1 87 ? 10.918 -4.949 -3.580 1.00 97.31 87 MET A CA 1
ATOM 723 C C . MET A 1 87 ? 11.186 -4.746 -2.089 1.00 97.31 87 MET A C 1
ATOM 725 O O . MET A 1 87 ? 10.908 -3.676 -1.546 1.00 97.31 87 MET A O 1
ATOM 729 N N . ALA A 1 88 ? 11.731 -5.762 -1.416 1.00 95.88 88 ALA A N 1
ATOM 730 C CA . ALA A 1 88 ? 11.835 -5.824 0.047 1.00 95.88 88 ALA A CA 1
ATOM 731 C C . ALA A 1 88 ? 12.475 -4.579 0.703 1.00 95.88 88 ALA A C 1
ATOM 733 O O . ALA A 1 88 ? 11.963 -4.077 1.706 1.00 95.88 88 ALA A O 1
ATOM 734 N N . GLU A 1 89 ? 13.564 -4.038 0.135 1.00 95.50 89 GLU A N 1
ATOM 735 C CA . GLU A 1 89 ? 14.222 -2.836 0.678 1.00 95.50 89 GLU A CA 1
ATOM 736 C C . GLU A 1 89 ? 13.283 -1.620 0.650 1.00 95.50 89 GLU A C 1
ATOM 738 O O . GLU A 1 89 ? 13.147 -0.914 1.650 1.00 95.50 89 GLU A O 1
ATOM 743 N N . LEU A 1 90 ? 12.610 -1.394 -0.481 1.00 95.94 90 LEU A N 1
ATOM 744 C CA . LEU A 1 90 ? 11.705 -0.260 -0.669 1.00 95.94 90 LEU A CA 1
ATOM 745 C C . LEU A 1 90 ? 10.378 -0.461 0.068 1.00 95.94 90 LEU A C 1
ATOM 747 O O . LEU A 1 90 ? 9.813 0.509 0.571 1.00 95.94 90 LEU A O 1
ATOM 751 N N . HIS A 1 91 ? 9.919 -1.707 0.189 1.00 96.31 91 HIS A N 1
ATOM 752 C CA . HIS A 1 91 ? 8.753 -2.073 0.986 1.00 96.31 91 HIS A CA 1
ATOM 753 C C . HIS A 1 91 ? 8.964 -1.690 2.453 1.00 96.31 91 HIS A C 1
ATOM 755 O O . HIS A 1 91 ? 8.121 -1.018 3.044 1.00 96.31 91 HIS A O 1
ATOM 761 N N . ARG A 1 92 ? 10.141 -2.001 3.021 1.00 95.62 92 ARG A N 1
ATOM 762 C CA . ARG A 1 92 ? 10.508 -1.569 4.380 1.00 95.62 92 ARG A CA 1
ATOM 763 C C . ARG A 1 92 ? 10.513 -0.045 4.514 1.00 95.62 92 ARG A C 1
ATOM 765 O O . ARG A 1 92 ? 9.985 0.469 5.494 1.00 95.62 92 ARG A O 1
ATOM 772 N N . VAL A 1 93 ? 11.063 0.680 3.536 1.00 95.25 93 VAL A N 1
ATOM 773 C CA . VAL A 1 93 ? 11.054 2.157 3.544 1.00 95.25 93 VAL A CA 1
ATOM 774 C C . VAL A 1 93 ? 9.621 2.694 3.555 1.00 95.25 93 VAL A C 1
ATOM 776 O O . VAL A 1 93 ? 9.309 3.564 4.362 1.00 95.25 93 VAL A O 1
ATOM 779 N N . ALA A 1 94 ? 8.731 2.153 2.720 1.00 96.06 94 ALA A N 1
ATOM 780 C CA . ALA A 1 94 ? 7.331 2.568 2.697 1.00 96.06 94 ALA A CA 1
ATOM 781 C C . ALA A 1 94 ? 6.615 2.266 4.024 1.00 96.06 94 ALA A C 1
ATOM 783 O O . ALA A 1 94 ? 5.877 3.113 4.530 1.00 96.06 94 ALA A O 1
ATOM 784 N N . MET A 1 95 ? 6.876 1.101 4.626 1.00 96.00 95 MET A N 1
ATOM 785 C CA . MET A 1 95 ? 6.352 0.752 5.949 1.00 96.00 95 MET A CA 1
ATOM 786 C C . MET A 1 95 ? 6.841 1.713 7.040 1.00 96.00 95 MET A C 1
ATOM 788 O O . MET A 1 95 ? 6.051 2.137 7.884 1.00 96.00 95 MET A O 1
ATOM 792 N N . GLU A 1 96 ? 8.123 2.070 7.046 1.00 94.75 96 GLU A N 1
ATOM 793 C CA . GLU A 1 96 ? 8.694 3.002 8.026 1.00 94.75 96 GLU A CA 1
ATOM 794 C C . GLU A 1 96 ? 8.089 4.399 7.882 1.00 94.75 96 GLU A C 1
ATOM 796 O O . GLU A 1 96 ? 7.634 4.974 8.874 1.00 94.75 96 GLU A O 1
ATOM 801 N N . SER A 1 97 ? 7.991 4.900 6.648 1.00 95.00 97 SER A N 1
ATOM 802 C CA . SER A 1 97 ? 7.363 6.187 6.341 1.00 95.00 97 SER A CA 1
ATOM 803 C C . SER A 1 97 ? 5.897 6.235 6.776 1.00 95.00 97 SER A C 1
ATOM 805 O O . SER A 1 97 ? 5.494 7.179 7.451 1.00 95.00 97 SER A O 1
ATOM 807 N N . LEU A 1 98 ? 5.101 5.205 6.463 1.00 95.69 98 LEU A N 1
ATOM 808 C CA . LEU A 1 98 ? 3.689 5.135 6.867 1.00 95.69 98 LEU A CA 1
ATOM 809 C C . LEU A 1 98 ? 3.517 4.964 8.375 1.00 95.69 98 LEU A C 1
ATOM 811 O O . LEU A 1 98 ? 2.599 5.536 8.952 1.00 95.69 98 LEU A O 1
ATOM 815 N N . SER A 1 99 ? 4.402 4.212 9.034 1.00 93.19 99 SER A N 1
ATOM 816 C CA . SER A 1 99 ? 4.347 4.027 10.492 1.00 93.19 99 SER A CA 1
ATOM 817 C C . SER A 1 99 ? 4.652 5.313 11.262 1.00 93.19 99 SER A C 1
ATOM 819 O O . SER A 1 99 ? 4.220 5.446 12.404 1.00 93.19 99 SER A O 1
ATOM 821 N N . ALA A 1 100 ? 5.385 6.248 10.650 1.00 93.50 100 ALA A N 1
ATOM 822 C CA . ALA A 1 100 ? 5.667 7.568 11.207 1.00 93.50 100 ALA A CA 1
ATOM 823 C C . ALA A 1 100 ? 4.525 8.582 10.988 1.00 93.50 100 ALA A C 1
ATOM 825 O O . ALA A 1 100 ? 4.573 9.680 11.545 1.00 93.50 100 ALA A O 1
ATOM 826 N N . MET A 1 101 ? 3.509 8.236 10.192 1.00 94.50 101 MET A N 1
ATOM 827 C CA . MET A 1 101 ? 2.348 9.083 9.919 1.00 94.50 101 MET A CA 1
ATOM 828 C C . MET A 1 101 ? 1.140 8.648 10.763 1.00 94.50 101 MET A C 1
ATOM 830 O O . MET A 1 101 ? 0.964 7.455 11.020 1.00 94.50 101 MET A O 1
ATOM 834 N N . PRO A 1 102 ? 0.277 9.588 11.193 1.00 92.88 102 PRO A N 1
ATOM 835 C CA . PRO A 1 102 ? -1.011 9.227 11.766 1.00 92.88 102 PRO A CA 1
ATOM 836 C C . PRO A 1 102 ? -1.858 8.556 10.682 1.00 92.88 102 PRO A C 1
ATOM 838 O O . PRO A 1 102 ? -2.078 9.131 9.620 1.00 92.88 102 PRO A O 1
ATOM 841 N N . MET A 1 103 ? -2.327 7.345 10.958 1.00 93.19 103 MET A N 1
ATOM 842 C CA . MET A 1 103 ? -3.150 6.557 10.049 1.00 93.19 103 MET A CA 1
ATOM 843 C C . MET A 1 103 ? -4.349 6.033 10.822 1.00 93.19 103 MET A C 1
ATOM 845 O O . MET A 1 103 ? -4.204 5.593 11.961 1.00 93.19 103 MET A O 1
ATOM 849 N N . ASP A 1 104 ? -5.520 6.065 10.193 1.00 94.69 104 ASP A N 1
ATOM 850 C CA . ASP A 1 104 ? -6.704 5.429 10.752 1.00 94.69 104 ASP A CA 1
ATOM 851 C C . ASP A 1 104 ? -6.426 3.931 11.017 1.00 94.69 104 ASP A C 1
ATOM 853 O O . ASP A 1 104 ? -5.928 3.229 10.128 1.00 94.69 104 ASP A O 1
ATOM 857 N N . PRO A 1 105 ? -6.708 3.415 12.226 1.00 96.50 105 PRO A N 1
ATOM 858 C CA . PRO A 1 105 ? -6.327 2.057 12.588 1.00 96.50 105 PRO A CA 1
ATOM 859 C C . PRO A 1 105 ? -7.095 0.986 11.804 1.00 96.50 105 PRO A C 1
ATOM 861 O O . PRO A 1 105 ? -6.591 -0.127 11.657 1.00 96.50 105 PRO A O 1
ATOM 864 N N . VAL A 1 106 ? -8.275 1.299 11.261 1.00 97.56 106 VAL A N 1
ATOM 865 C CA . VAL A 1 106 ? -9.053 0.390 10.404 1.00 97.56 106 VAL A CA 1
ATOM 866 C C . VAL A 1 106 ? -8.377 0.279 9.051 1.00 97.56 106 VAL A C 1
ATOM 868 O O . VAL A 1 106 ? -8.140 -0.832 8.582 1.00 97.56 106 VAL A O 1
ATOM 871 N N . GLU A 1 107 ? -7.986 1.407 8.458 1.00 96.62 107 GLU A N 1
ATOM 872 C CA . GLU A 1 107 ? -7.230 1.391 7.205 1.00 96.62 107 GLU A CA 1
ATOM 873 C C . GLU A 1 107 ? -5.872 0.707 7.387 1.00 96.62 107 GLU A C 1
ATOM 875 O O . GLU A 1 107 ? -5.484 -0.123 6.567 1.00 96.62 107 GLU A O 1
ATOM 880 N N . LYS A 1 108 ? -5.179 0.966 8.503 1.00 97.00 108 LYS A N 1
ATOM 881 C CA . LYS A 1 108 ? -3.906 0.306 8.823 1.00 97.00 108 LYS A CA 1
ATOM 882 C C . LYS A 1 108 ? -4.057 -1.207 8.951 1.00 97.00 108 LYS A C 1
ATOM 884 O O . LYS A 1 108 ? -3.245 -1.952 8.404 1.00 97.00 108 LYS A O 1
ATOM 889 N N . ALA A 1 109 ? -5.086 -1.664 9.663 1.00 97.75 109 ALA A N 1
ATOM 890 C CA . ALA A 1 109 ? -5.403 -3.082 9.789 1.00 97.75 109 ALA A CA 1
ATOM 891 C C . ALA A 1 109 ? -5.762 -3.705 8.435 1.00 97.75 109 ALA A C 1
ATOM 893 O O . ALA A 1 109 ? -5.363 -4.833 8.155 1.00 97.75 109 ALA A O 1
ATOM 894 N N . GLY A 1 110 ? -6.479 -2.963 7.596 1.00 97.69 110 GLY A N 1
ATOM 895 C CA . GLY A 1 110 ? -6.868 -3.399 6.268 1.00 97.69 110 GLY A CA 1
ATOM 896 C C . GLY A 1 110 ? -5.667 -3.554 5.339 1.00 97.69 110 GLY A C 1
ATOM 897 O O . GLY A 1 110 ? -5.481 -4.618 4.763 1.00 97.69 110 GLY A O 1
ATOM 898 N N . LEU A 1 111 ? -4.773 -2.561 5.278 1.00 97.31 111 LEU A N 1
ATOM 899 C CA . LEU A 1 111 ? -3.514 -2.668 4.529 1.00 97.31 111 LEU A CA 1
ATOM 900 C C . LEU A 1 111 ? -2.666 -3.839 5.028 1.00 97.31 111 LEU A C 1
ATOM 902 O O . LEU A 1 111 ? -2.047 -4.548 4.238 1.00 97.31 111 LEU A O 1
ATOM 906 N N . ALA A 1 112 ? -2.662 -4.068 6.340 1.00 96.88 112 ALA A N 1
ATOM 907 C CA . ALA A 1 112 ? -1.960 -5.190 6.935 1.00 96.88 112 ALA A CA 1
ATOM 908 C C . ALA A 1 112 ? -2.565 -6.551 6.548 1.00 96.88 112 ALA A C 1
ATOM 910 O O . ALA A 1 112 ? -1.826 -7.526 6.430 1.00 96.88 112 ALA A O 1
ATOM 911 N N . GLN A 1 113 ? -3.884 -6.642 6.345 1.00 96.38 113 GLN A N 1
ATOM 912 C CA . GLN A 1 113 ? -4.537 -7.832 5.789 1.00 96.38 113 GLN A CA 1
ATOM 913 C C . GLN A 1 113 ? -4.206 -8.006 4.305 1.00 96.38 113 GLN A C 1
ATOM 915 O O . GLN A 1 113 ? -3.779 -9.091 3.919 1.00 96.38 113 GLN A O 1
ATOM 920 N N . ASP A 1 114 ? -4.353 -6.940 3.515 1.00 95.44 114 ASP A N 1
ATOM 921 C CA . ASP A 1 114 ? -4.196 -6.957 2.056 1.00 95.44 114 ASP A CA 1
ATOM 922 C C . ASP A 1 114 ? -2.767 -7.320 1.623 1.00 95.44 114 ASP A C 1
ATOM 924 O O . ASP A 1 114 ? -2.577 -7.991 0.612 1.00 95.44 114 ASP A O 1
ATOM 928 N N . LEU A 1 115 ? -1.767 -6.874 2.389 1.00 95.75 115 LEU A N 1
ATOM 929 C CA . LEU A 1 115 ? -0.337 -7.010 2.072 1.00 95.75 115 LEU A CA 1
ATOM 930 C C . LEU A 1 115 ? 0.405 -7.968 3.020 1.00 95.75 115 LEU A C 1
ATOM 932 O O . LEU A 1 115 ? 1.633 -8.015 3.029 1.00 95.75 115 LEU A O 1
ATOM 936 N N . ASP A 1 116 ? -0.339 -8.692 3.856 1.00 94.25 116 ASP A N 1
ATOM 937 C CA . ASP A 1 116 ? 0.159 -9.639 4.860 1.00 94.25 116 ASP A CA 1
ATOM 938 C C . ASP A 1 116 ? 1.214 -9.093 5.855 1.00 94.25 116 ASP A C 1
ATOM 940 O O . ASP A 1 116 ? 2.115 -9.800 6.305 1.00 94.25 116 ASP A O 1
ATOM 944 N N . ILE A 1 117 ? 1.078 -7.831 6.271 1.00 94.56 117 ILE A N 1
ATOM 945 C CA . ILE A 1 117 ? 2.025 -7.148 7.171 1.00 94.56 117 ILE A CA 1
ATOM 946 C C . ILE A 1 117 ? 1.721 -7.488 8.638 1.00 94.56 117 ILE A C 1
ATOM 948 O O . ILE A 1 117 ? 0.914 -6.833 9.306 1.00 94.56 117 ILE A O 1
ATOM 952 N N . GLN A 1 118 ? 2.374 -8.519 9.171 1.00 92.81 118 GLN A N 1
ATOM 953 C CA . GLN A 1 118 ? 2.107 -9.040 10.520 1.00 92.81 118 GLN A CA 1
ATOM 954 C C . GLN A 1 118 ? 2.376 -8.016 11.630 1.00 92.81 118 GLN A C 1
ATOM 956 O O . GLN A 1 118 ? 1.632 -7.948 12.612 1.00 92.81 118 GLN A O 1
ATOM 961 N N . GLU A 1 119 ? 3.399 -7.182 11.455 1.00 93.00 119 GLU A N 1
ATOM 962 C CA . GLU A 1 119 ? 3.829 -6.158 12.407 1.00 93.00 119 GLU A CA 1
ATOM 963 C C . GLU A 1 119 ? 2.749 -5.098 12.649 1.00 93.00 119 GLU A C 1
ATOM 965 O O . GLU A 1 119 ? 2.725 -4.470 13.706 1.00 93.00 119 GLU A O 1
ATOM 970 N N . TRP A 1 120 ? 1.847 -4.892 11.685 1.00 95.50 120 TRP A N 1
ATOM 971 C CA . TRP A 1 120 ? 0.780 -3.896 11.774 1.00 95.50 120 TRP A CA 1
ATOM 972 C C . TRP A 1 120 ? -0.547 -4.471 12.260 1.00 95.50 120 TRP A C 1
ATOM 974 O O . TRP A 1 120 ? -1.302 -3.742 12.907 1.00 95.50 120 TRP A O 1
ATOM 984 N N . LYS A 1 121 ? -0.823 -5.760 12.012 1.00 93.38 121 LYS A N 1
ATOM 985 C CA . LYS A 1 121 ? -2.119 -6.388 12.329 1.00 93.38 121 LYS A CA 1
ATOM 986 C C . LYS A 1 121 ? -2.494 -6.234 13.802 1.00 93.38 121 LYS A C 1
ATOM 988 O O . LYS A 1 121 ? -3.520 -5.638 14.124 1.00 93.38 121 LYS A O 1
ATOM 993 N N . LEU A 1 122 ? -1.666 -6.755 14.710 1.00 93.25 122 LEU A N 1
ATOM 994 C CA . LEU A 1 122 ? -1.999 -6.768 16.137 1.00 93.25 122 LEU A CA 1
ATOM 995 C C . LEU A 1 122 ? -2.086 -5.353 16.742 1.00 93.25 122 LEU A C 1
ATOM 997 O O . LEU A 1 122 ? -3.081 -5.088 17.421 1.00 93.25 122 LEU A O 1
ATOM 1001 N N . PRO A 1 123 ? -1.125 -4.433 16.513 1.00 94.75 123 PRO A N 1
ATOM 1002 C CA . PRO A 1 123 ? -1.240 -3.065 17.016 1.00 94.75 123 PRO A CA 1
ATOM 1003 C C . PRO A 1 123 ? -2.496 -2.343 16.519 1.00 94.75 123 PRO A C 1
ATOM 1005 O O . PRO A 1 123 ? -3.198 -1.736 17.324 1.00 94.75 123 PRO A O 1
ATOM 1008 N N . ALA A 1 124 ? -2.824 -2.466 15.229 1.00 96.75 124 ALA A N 1
ATOM 1009 C CA . ALA A 1 124 ? -4.003 -1.824 14.656 1.00 96.75 124 ALA A CA 1
ATOM 1010 C C . ALA A 1 124 ? -5.304 -2.382 15.259 1.00 96.75 124 ALA A C 1
ATOM 1012 O O . ALA A 1 124 ? -6.163 -1.624 15.702 1.00 96.75 124 ALA A O 1
ATOM 1013 N N . TYR A 1 125 ? -5.426 -3.707 15.396 1.00 96.38 125 TYR A N 1
ATOM 1014 C CA . TYR A 1 125 ? -6.576 -4.329 16.062 1.00 96.38 125 TYR A CA 1
ATOM 1015 C C . TYR A 1 125 ? -6.725 -3.916 17.524 1.00 96.38 125 TYR A C 1
ATOM 1017 O O . TYR A 1 125 ? -7.842 -3.699 17.990 1.00 96.38 125 TYR A O 1
ATOM 1025 N N . GLN A 1 126 ? -5.619 -3.786 18.254 1.00 95.19 126 GLN A N 1
ATOM 1026 C CA . GLN A 1 126 ? -5.651 -3.301 19.629 1.00 95.19 126 GLN A CA 1
ATOM 1027 C C . GLN A 1 126 ? -6.146 -1.855 19.726 1.00 95.19 126 GLN A C 1
ATOM 1029 O O . GLN A 1 126 ? -6.863 -1.521 20.669 1.00 95.19 126 GLN A O 1
ATOM 1034 N N . GLU A 1 127 ? -5.769 -1.007 18.773 1.00 95.88 127 GLU A N 1
ATOM 1035 C CA . GLU A 1 127 ? -6.231 0.376 18.702 1.00 95.88 127 GLU A CA 1
ATOM 1036 C C . GLU A 1 127 ? -7.732 0.441 18.395 1.00 95.88 127 GLU A C 1
ATOM 1038 O O . GLU A 1 127 ? -8.479 1.068 19.147 1.00 95.88 127 GLU A O 1
ATOM 1043 N N . ILE A 1 128 ? -8.207 -0.318 17.397 1.00 96.94 128 ILE A N 1
ATOM 1044 C CA . ILE A 1 128 ? -9.645 -0.443 17.096 1.00 96.94 128 ILE A CA 1
ATOM 1045 C C . ILE A 1 128 ? -10.410 -0.965 18.316 1.00 96.94 128 ILE A C 1
ATOM 1047 O O . ILE A 1 128 ? -11.477 -0.455 18.655 1.00 96.94 128 ILE A O 1
ATOM 1051 N N . ALA A 1 129 ? -9.868 -1.962 19.018 1.00 95.94 129 ALA A N 1
ATOM 1052 C CA . ALA A 1 129 ? -10.533 -2.524 20.184 1.00 95.94 129 ALA A CA 1
ATOM 1053 C C . ALA A 1 129 ? -10.630 -1.524 21.351 1.00 95.94 129 ALA A C 1
ATOM 1055 O O . ALA A 1 129 ? -11.566 -1.589 22.142 1.00 95.94 129 ALA A O 1
ATOM 1056 N N . ARG A 1 130 ? -9.703 -0.571 21.470 1.00 94.44 130 ARG A N 1
ATOM 1057 C CA . ARG A 1 130 ? -9.679 0.406 22.574 1.00 94.44 130 ARG A CA 1
ATOM 1058 C C . ARG A 1 130 ? -10.327 1.749 22.238 1.00 94.44 130 ARG A C 1
ATOM 1060 O O . ARG A 1 130 ? -10.543 2.536 23.157 1.00 94.44 130 ARG A O 1
ATOM 1067 N N . ARG A 1 131 ? -10.639 2.022 20.966 1.00 94.19 131 ARG A N 1
ATOM 1068 C CA . ARG A 1 131 ? -11.196 3.316 20.536 1.00 94.19 131 ARG A CA 1
ATOM 1069 C C . ARG A 1 131 ? -12.561 3.601 21.170 1.00 94.19 131 ARG A C 1
ATOM 1071 O O . ARG A 1 131 ? -13.287 2.680 21.541 1.00 94.19 131 ARG A O 1
ATOM 1078 N N . SER A 1 132 ? -12.939 4.865 21.317 1.00 91.69 132 SER A N 1
ATOM 1079 C CA . SER A 1 132 ? -14.219 5.199 21.962 1.00 91.69 132 SER A CA 1
ATOM 1080 C C . SER A 1 132 ? -15.409 4.983 21.020 1.00 91.69 132 SER A C 1
ATOM 1082 O O . SER A 1 132 ? -16.503 4.606 21.441 1.00 91.69 132 SER A O 1
ATOM 1084 N N . GLU A 1 133 ? -15.153 5.138 19.726 1.00 93.94 133 GLU A N 1
ATOM 1085 C CA . GLU A 1 133 ? -16.119 5.108 18.644 1.00 93.94 133 GLU A CA 1
ATOM 1086 C C . GLU A 1 133 ? -16.667 3.687 18.439 1.00 93.94 133 GLU A C 1
ATOM 1088 O O . GLU A 1 133 ? -15.924 2.698 18.532 1.00 93.94 133 GLU A O 1
ATOM 1093 N N . PRO A 1 134 ? -17.970 3.550 18.139 1.00 94.50 134 PRO A N 1
ATOM 1094 C CA . PRO A 1 134 ? -18.559 2.253 17.843 1.00 94.50 134 PRO A CA 1
ATOM 1095 C C . PRO A 1 134 ? -17.940 1.625 16.587 1.00 94.50 134 PRO A C 1
ATOM 1097 O O . PRO A 1 134 ? -17.365 2.302 15.733 1.00 94.50 134 PRO A O 1
ATOM 1100 N N . LEU A 1 135 ? -18.069 0.303 16.473 1.00 96.50 135 LEU A N 1
ATOM 1101 C CA . LEU A 1 135 ? -17.834 -0.394 15.210 1.00 96.50 135 LEU A CA 1
ATOM 1102 C C . LEU A 1 135 ? -19.000 -0.079 14.263 1.00 96.50 135 LEU A C 1
ATOM 1104 O O . LEU A 1 135 ? -20.157 -0.006 14.678 1.00 96.50 135 LEU A O 1
ATOM 1108 N N . THR A 1 136 ? -18.682 0.133 12.999 1.00 97.00 136 THR A N 1
ATOM 1109 C CA . THR A 1 136 ? -19.567 0.644 11.955 1.00 97.00 136 THR A CA 1
ATOM 1110 C C . THR A 1 136 ? -19.563 -0.294 10.756 1.00 97.00 136 THR A C 1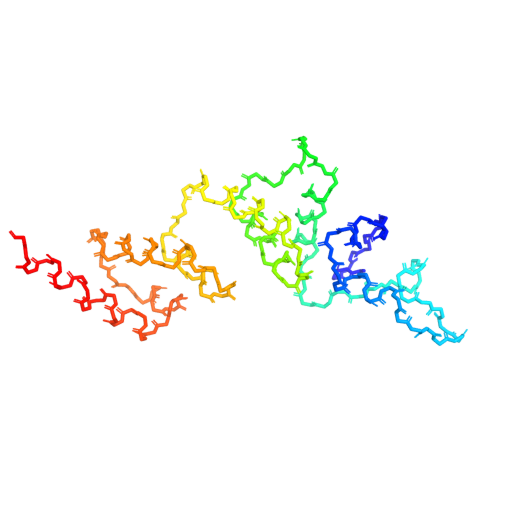
ATOM 1112 O O . THR A 1 136 ? -18.696 -1.159 10.625 1.00 97.00 136 THR A O 1
ATOM 1115 N N . MET A 1 137 ? -20.513 -0.098 9.838 1.00 97.56 137 MET A N 1
ATOM 1116 C CA . MET A 1 137 ? -20.515 -0.858 8.587 1.00 97.56 137 MET A CA 1
ATOM 1117 C C . MET A 1 137 ? -19.278 -0.558 7.732 1.00 97.56 137 MET A C 1
ATOM 1119 O O . MET A 1 137 ? -18.755 -1.467 7.109 1.00 97.56 137 MET A O 1
ATOM 1123 N N . SER A 1 138 ? -18.733 0.662 7.794 1.00 97.44 138 SER A N 1
ATOM 1124 C CA . SER A 1 138 ? -17.487 0.992 7.092 1.00 97.44 138 SER A CA 1
ATOM 1125 C C . SER A 1 138 ? -16.302 0.156 7.586 1.00 97.44 138 SER A C 1
ATOM 1127 O O . SER A 1 138 ? -15.425 -0.181 6.796 1.00 97.44 138 SER A O 1
ATOM 1129 N N . ASP A 1 139 ? -16.267 -0.202 8.876 1.00 97.94 139 ASP A N 1
ATOM 1130 C CA . ASP A 1 139 ? -15.230 -1.097 9.398 1.00 97.94 139 ASP A CA 1
ATOM 1131 C C . ASP A 1 139 ? -15.419 -2.526 8.862 1.00 97.94 139 ASP A C 1
ATOM 1133 O O . ASP A 1 139 ? -14.446 -3.205 8.539 1.00 97.94 139 ASP A O 1
ATOM 1137 N N . VAL A 1 140 ? -16.675 -2.974 8.736 1.00 98.12 140 VAL A N 1
ATOM 1138 C CA . VAL A 1 140 ? -17.029 -4.278 8.147 1.00 98.12 140 VAL A CA 1
ATOM 1139 C C . VAL A 1 140 ? -16.650 -4.329 6.674 1.00 98.12 140 VAL A C 1
ATOM 1141 O O . VAL A 1 140 ? -16.048 -5.312 6.248 1.00 98.12 140 VAL A O 1
ATOM 1144 N N . ASP A 1 141 ? -16.949 -3.274 5.921 1.00 97.94 141 ASP A N 1
ATOM 1145 C CA . ASP A 1 141 ? -16.613 -3.169 4.502 1.00 97.94 141 ASP A CA 1
ATOM 1146 C C . ASP A 1 141 ? -15.093 -3.220 4.289 1.00 97.94 141 ASP A C 1
ATOM 1148 O O . ASP A 1 141 ? -14.627 -3.793 3.304 1.00 97.94 141 ASP A O 1
ATOM 1152 N N . ARG A 1 142 ? -14.310 -2.674 5.232 1.00 97.88 142 ARG A N 1
ATOM 1153 C CA . ARG A 1 142 ? -12.847 -2.630 5.126 1.00 97.88 142 ARG A CA 1
ATOM 1154 C C . ARG A 1 142 ? -12.128 -3.886 5.622 1.00 97.88 142 ARG A C 1
ATOM 1156 O O . ARG A 1 142 ? -11.135 -4.273 5.008 1.00 97.88 142 ARG A O 1
ATOM 1163 N N . LEU A 1 143 ? -12.576 -4.480 6.7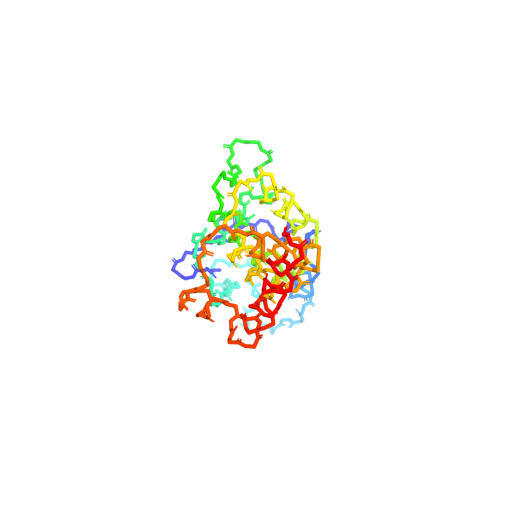33 1.00 97.69 143 LEU A N 1
ATOM 1164 C CA . LEU A 1 143 ? -11.876 -5.573 7.437 1.00 97.69 143 LEU A CA 1
ATOM 1165 C C . LEU A 1 143 ? -12.580 -6.932 7.352 1.00 97.69 143 LEU A C 1
ATOM 1167 O O . LEU A 1 143 ? -12.033 -7.953 7.788 1.00 97.69 143 LEU A O 1
ATOM 1171 N N . GLY A 1 144 ? -13.808 -6.949 6.839 1.00 98.06 144 GLY A N 1
ATOM 1172 C CA . GLY A 1 144 ? -14.669 -8.120 6.787 1.00 98.06 144 GLY A CA 1
ATOM 1173 C C . GLY A 1 144 ? -15.388 -8.414 8.107 1.00 98.06 144 GLY A C 1
ATOM 1174 O O . GLY A 1 144 ? -14.901 -8.151 9.210 1.00 98.06 144 GLY A O 1
ATOM 1175 N N . LEU A 1 145 ? -16.567 -9.029 7.985 1.00 97.75 145 LEU A N 1
ATOM 1176 C CA . LEU A 1 145 ? -17.467 -9.308 9.107 1.00 97.75 145 LEU A CA 1
ATOM 1177 C C . LEU A 1 145 ? -16.821 -10.161 10.210 1.00 97.75 145 LEU A C 1
ATOM 1179 O O . LEU A 1 145 ? -16.976 -9.847 11.386 1.00 97.75 145 LEU A O 1
ATOM 1183 N N . ASP A 1 146 ? -16.091 -11.220 9.851 1.00 97.62 146 ASP A N 1
ATOM 1184 C CA . ASP A 1 146 ? -15.451 -12.114 10.829 1.00 97.62 146 ASP A CA 1
ATOM 1185 C C . ASP A 1 146 ? -14.433 -11.370 11.711 1.00 97.62 146 ASP A C 1
ATOM 1187 O O . ASP A 1 146 ? -14.458 -11.500 12.938 1.00 97.62 146 ASP A O 1
ATOM 1191 N N . THR A 1 147 ? -13.594 -10.524 11.103 1.00 97.00 147 THR A N 1
ATOM 1192 C CA . THR A 1 147 ? -12.633 -9.681 11.827 1.00 97.00 147 THR A CA 1
ATOM 1193 C C . THR A 1 147 ? -13.351 -8.747 12.795 1.00 97.00 147 THR A C 1
ATOM 1195 O O . THR A 1 147 ? -12.970 -8.648 13.963 1.00 97.00 147 THR A O 1
ATOM 1198 N N . ILE A 1 148 ? -14.421 -8.090 12.338 1.00 97.81 148 ILE A N 1
ATOM 1199 C CA . ILE A 1 148 ? -15.189 -7.149 13.158 1.00 97.81 148 ILE A CA 1
ATOM 1200 C C . ILE A 1 148 ? -15.904 -7.847 14.316 1.00 97.81 148 ILE A C 1
ATOM 1202 O O . ILE A 1 148 ? -15.875 -7.331 15.431 1.00 97.81 148 ILE A O 1
ATOM 1206 N N . LEU A 1 149 ? -16.488 -9.030 14.108 1.00 97.31 149 LEU A N 1
ATOM 1207 C CA . LEU A 1 149 ? -17.128 -9.795 15.186 1.00 97.31 149 LEU A CA 1
ATOM 1208 C C . LEU A 1 149 ? -16.122 -10.205 16.268 1.00 97.31 149 LEU A C 1
ATOM 1210 O O . LEU A 1 149 ? -16.412 -10.098 17.460 1.00 97.31 149 LEU A O 1
ATOM 1214 N N . LYS A 1 150 ? -14.912 -10.616 15.872 1.00 96.69 150 LYS A N 1
ATOM 1215 C CA . LYS A 1 150 ? -13.826 -10.913 16.819 1.00 96.69 150 LYS A CA 1
ATOM 1216 C C . LYS A 1 150 ? -13.388 -9.663 17.582 1.00 96.69 150 LYS A C 1
ATOM 1218 O O . LYS A 1 150 ? -13.216 -9.721 18.798 1.00 96.69 150 LYS A O 1
ATOM 1223 N N . LEU A 1 151 ? -13.248 -8.529 16.896 1.00 96.75 151 LEU A N 1
ATOM 1224 C CA . LEU A 1 151 ? -12.922 -7.247 17.526 1.00 96.75 151 LEU A CA 1
ATOM 1225 C C . LEU A 1 151 ? -14.010 -6.784 18.501 1.00 96.75 151 LEU A C 1
ATOM 1227 O O . LEU A 1 151 ? -13.676 -6.278 19.570 1.00 96.75 151 LEU A O 1
ATOM 1231 N N . ALA A 1 152 ? -15.287 -6.990 18.171 1.00 95.69 152 ALA A N 1
ATOM 1232 C CA . ALA A 1 152 ? -16.414 -6.687 19.049 1.00 95.69 152 ALA A CA 1
ATOM 1233 C C . ALA A 1 152 ? -16.353 -7.509 20.345 1.00 95.69 152 ALA A C 1
ATOM 1235 O O . ALA A 1 152 ? -16.413 -6.940 21.433 1.00 95.69 152 ALA A O 1
ATOM 1236 N N . ALA A 1 153 ? -16.118 -8.821 20.243 1.00 95.31 153 ALA A N 1
ATOM 1237 C CA . ALA A 1 153 ? -15.970 -9.688 21.413 1.00 95.31 153 ALA A CA 1
ATOM 1238 C C . ALA A 1 153 ? -14.794 -9.259 22.312 1.00 95.31 153 ALA A C 1
ATOM 1240 O O . ALA A 1 153 ? -14.918 -9.204 23.538 1.00 95.31 153 ALA A O 1
ATOM 1241 N N . VAL A 1 154 ? -13.652 -8.899 21.711 1.00 94.44 154 VAL A N 1
ATOM 1242 C CA . VAL A 1 154 ? -12.502 -8.359 22.455 1.00 94.44 154 VAL A CA 1
ATOM 1243 C C . VAL A 1 154 ? -12.867 -7.033 23.128 1.00 94.44 154 VAL A C 1
ATOM 1245 O O . VAL A 1 154 ? -12.585 -6.861 24.314 1.00 94.44 154 VAL A O 1
ATOM 1248 N N . ARG A 1 155 ? -13.537 -6.118 22.420 1.00 94.25 155 ARG A N 1
ATOM 1249 C CA . ARG A 1 155 ? -14.025 -4.840 22.966 1.00 94.25 155 ARG A CA 1
ATOM 1250 C C . ARG A 1 155 ? -14.877 -5.011 24.208 1.00 94.25 155 ARG A C 1
ATOM 1252 O O . ARG A 1 155 ? -14.602 -4.388 25.231 1.00 94.25 155 ARG A O 1
ATOM 1259 N N . GLU A 1 156 ? -15.886 -5.864 24.119 1.00 93.44 156 GLU A N 1
ATOM 1260 C CA . GLU A 1 156 ? -16.813 -6.133 25.216 1.00 93.44 156 GLU A CA 1
ATOM 1261 C C . GLU A 1 156 ? -16.074 -6.708 26.428 1.00 93.44 156 GLU A C 1
ATOM 1263 O O . GLU A 1 156 ? -16.293 -6.266 27.555 1.00 93.44 156 GLU A O 1
ATOM 1268 N N . SER A 1 157 ? -15.112 -7.610 26.201 1.00 90.62 157 SER A N 1
ATOM 1269 C CA . SER A 1 157 ? -14.285 -8.165 27.279 1.00 90.62 157 SER A CA 1
ATOM 1270 C C . SER A 1 157 ? -13.418 -7.118 27.991 1.00 90.62 157 SER A C 1
ATOM 1272 O O . SER A 1 157 ? -13.156 -7.249 29.186 1.00 90.62 157 SER A O 1
ATOM 1274 N N . ILE A 1 158 ? -12.986 -6.064 27.290 1.00 87.69 158 ILE A N 1
ATOM 1275 C CA . ILE A 1 158 ? -12.236 -4.953 27.889 1.00 87.69 158 ILE A CA 1
ATOM 1276 C C . ILE A 1 158 ? -13.179 -4.088 28.729 1.00 87.69 158 ILE A C 1
ATOM 1278 O O . ILE A 1 158 ? -12.838 -3.750 29.857 1.00 87.69 158 ILE A O 1
ATOM 1282 N N . MET A 1 159 ? -14.368 -3.769 28.209 1.00 75.69 159 MET A N 1
ATOM 1283 C CA . MET A 1 159 ? -15.349 -2.918 28.894 1.00 75.69 159 MET A CA 1
ATOM 1284 C C . MET A 1 159 ? -15.927 -3.551 30.165 1.00 75.69 159 MET A C 1
ATOM 1286 O O . MET A 1 159 ? -16.244 -2.829 31.100 1.00 75.69 159 MET A O 1
ATOM 1290 N N . ILE A 1 160 ? -16.051 -4.880 30.219 1.00 70.62 160 ILE A N 1
ATOM 1291 C CA . ILE A 1 160 ? -16.537 -5.603 31.411 1.00 70.62 160 ILE A CA 1
ATOM 1292 C C . ILE A 1 160 ? -15.512 -5.576 32.564 1.00 70.62 160 ILE A C 1
ATOM 1294 O O . ILE A 1 160 ? -15.882 -5.762 33.720 1.00 70.62 160 ILE A O 1
ATOM 1298 N N . ASN A 1 161 ? -14.232 -5.344 32.265 1.00 58.66 161 ASN A N 1
ATOM 1299 C CA . ASN A 1 161 ? -13.132 -5.394 33.233 1.00 58.66 161 ASN A CA 1
ATOM 1300 C C . ASN A 1 161 ? -12.699 -4.010 33.765 1.00 58.66 161 ASN A C 1
ATOM 1302 O O . ASN A 1 161 ? -11.620 -3.902 34.354 1.00 58.66 161 ASN A O 1
ATOM 1306 N N . VAL A 1 162 ? -13.512 -2.968 33.557 1.00 53.22 162 VAL A N 1
ATOM 1307 C CA . VAL A 1 162 ? -13.314 -1.595 34.066 1.00 53.22 162 VAL A CA 1
ATOM 1308 C C . VAL A 1 162 ? -14.431 -1.254 35.043 1.00 53.22 162 VAL A C 1
ATOM 1310 O O . VAL A 1 162 ? -14.110 -0.667 36.100 1.00 53.22 162 VAL A O 1
#

Foldseek 3Di:
DEDVDDDQDDLVLLVVQFVLSVVQQVDDDDPPPDRACPDPVRHDYDPPAHPLLVVQLVCLSPPPPDRHDDDLVSLLSNLVVCLVRVRPVSNVVSVVNNVPDDDQLLQQCLSCVVSVPPVSNPVSLVCLLPDPDDDDVVSCVRNNDVSVVVSVVSNVVVVVVD

pLDDT: mean 91.18, std 9.4, range [53.22, 98.12]

Organism: Coniophora puteana (strain RWD-64-598) (NCBI:txid741705)

InterPro domains:
  IPR000210 BTB/POZ domain [PF00651] (2-98)
  IPR000210 BTB/POZ domain [PS50097] (1-62)
  IPR011333 SKP1/BTB/POZ domain superfamily [G3DSA:3.30.710.10] (1-139)
  IPR011333 SKP1/BTB/POZ domain superfamily [SSF54695] (2-98)